Protein AF-A0A350MP25-F1 (afdb_monomer_lite)

Sequence (168 aa):
MSKTGEVLDLLRKLGIPKQQQNERSALTLLAIAQIREDSNWTEAVQQPIIIHDIMNFIRENYNRDYAENSRETIRRQTIHQFEQAGLIIRNTDEPKRPTNSPKTNYVASDDLLKVLHSIRTENFEFCLNEFIQNHGKLVETYDQRRKKHELTIRVEGEVLNFSPGKHN

Secondary structure (DSSP, 8-state):
--HHHHHHHHHHHTT--GGGSSHHHHHHHHHHTT--TTS-GGG-----EEHHHHHHHHHHHH-----TTHHHHHIIIIIHHHHHTTSEEE-SS-TT--TT-TT-EEEE-HHHHHHHHHTTSTTHHHHHHHHHHHHHHHHHHHHHHHHHHHHHHHHHS-----------

pLDDT: mean 86.15, std 17.51, range [32.44, 98.69]

Structure (mmCIF, N/CA/C/O backbone):
data_AF-A0A350MP25-F1
#
_entry.id   AF-A0A350MP25-F1
#
loop_
_atom_site.group_PDB
_atom_site.id
_atom_site.type_symbol
_atom_site.label_atom_id
_atom_site.label_alt_id
_atom_site.label_comp_id
_atom_site.label_asym_id
_atom_site.label_entity_id
_atom_site.label_seq_id
_atom_site.pdbx_PDB_ins_code
_atom_site.Cartn_x
_atom_site.Cartn_y
_atom_site.Cartn_z
_atom_site.occupancy
_atom_site.B_iso_or_equiv
_atom_site.auth_seq_id
_atom_site.auth_comp_id
_atom_site.auth_asym_id
_atom_site.auth_atom_id
_atom_site.pdbx_PDB_model_num
ATOM 1 N N . MET A 1 1 ? 6.550 14.442 12.129 1.00 75.06 1 MET A N 1
ATOM 2 C CA . MET A 1 1 ? 6.959 13.069 11.760 1.00 75.06 1 MET A CA 1
ATOM 3 C C . MET A 1 1 ? 6.869 12.980 10.242 1.00 75.06 1 MET A C 1
ATOM 5 O O . MET A 1 1 ? 5.955 13.598 9.707 1.00 75.06 1 MET A O 1
ATOM 9 N N . SER A 1 2 ? 7.816 12.336 9.554 1.00 94.56 2 SER A N 1
ATOM 10 C CA . SER A 1 2 ? 7.748 12.210 8.086 1.00 94.56 2 SER A CA 1
ATOM 11 C C . SER A 1 2 ? 6.645 11.240 7.661 1.00 94.56 2 SER A C 1
ATOM 13 O O . SER A 1 2 ? 6.291 10.357 8.452 1.00 94.56 2 SER A O 1
ATOM 15 N N . LYS A 1 3 ? 6.139 11.336 6.423 1.00 97.00 3 LYS A N 1
ATOM 16 C CA . LYS A 1 3 ? 5.132 10.382 5.908 1.00 97.00 3 LYS A CA 1
ATOM 17 C C . LYS A 1 3 ? 5.637 8.951 5.983 1.00 97.00 3 LYS A C 1
ATOM 19 O O . LYS A 1 3 ? 4.928 8.065 6.449 1.00 97.00 3 LYS A O 1
ATOM 24 N N . THR A 1 4 ? 6.895 8.733 5.613 1.00 97.56 4 THR A N 1
ATOM 25 C CA . THR A 1 4 ? 7.549 7.424 5.716 1.00 97.56 4 THR A CA 1
ATOM 26 C C . THR A 1 4 ? 7.557 6.897 7.152 1.00 97.56 4 THR A C 1
ATOM 28 O O . THR A 1 4 ? 7.306 5.714 7.373 1.00 97.56 4 THR A O 1
ATOM 31 N N . GLY A 1 5 ? 7.808 7.763 8.141 1.00 97.50 5 GLY A N 1
ATOM 32 C CA . GLY A 1 5 ? 7.771 7.394 9.557 1.00 97.50 5 GLY A CA 1
ATOM 33 C C . GLY A 1 5 ? 6.368 7.014 10.036 1.00 97.50 5 GLY A C 1
ATOM 34 O O . GLY A 1 5 ? 6.214 6.016 10.736 1.00 97.50 5 GLY A O 1
ATOM 35 N N . GLU A 1 6 ? 5.350 7.762 9.613 1.00 97.62 6 GLU A N 1
ATOM 36 C CA . GLU A 1 6 ? 3.947 7.471 9.937 1.00 97.62 6 GLU A CA 1
ATOM 37 C C . GLU A 1 6 ? 3.473 6.161 9.306 1.00 97.62 6 GLU A C 1
ATOM 39 O O . GLU A 1 6 ? 2.837 5.351 9.977 1.00 97.62 6 GLU A O 1
ATOM 44 N N . VAL A 1 7 ? 3.847 5.889 8.051 1.00 98.00 7 VAL A N 1
ATOM 45 C CA . VAL A 1 7 ? 3.537 4.601 7.419 1.00 98.00 7 VAL A CA 1
ATOM 46 C C . VAL A 1 7 ? 4.274 3.451 8.100 1.00 98.00 7 VAL A C 1
ATOM 48 O O . VAL A 1 7 ? 3.699 2.383 8.275 1.00 98.00 7 VAL A O 1
ATOM 51 N N . LEU A 1 8 ? 5.525 3.636 8.529 1.00 97.56 8 LEU A N 1
ATOM 52 C CA . LEU A 1 8 ? 6.237 2.606 9.290 1.00 97.56 8 LEU A CA 1
ATOM 53 C C . LEU A 1 8 ? 5.530 2.260 10.605 1.00 97.56 8 LEU A C 1
ATOM 55 O O . LEU A 1 8 ? 5.467 1.085 10.968 1.00 97.56 8 LEU A O 1
ATOM 59 N N . ASP A 1 9 ? 5.006 3.260 11.311 1.00 97.00 9 ASP A N 1
ATOM 60 C CA . ASP A 1 9 ? 4.194 3.042 12.509 1.00 97.00 9 ASP A CA 1
ATOM 61 C C . ASP A 1 9 ? 2.882 2.320 12.175 1.00 97.00 9 ASP A C 1
ATOM 63 O O . ASP A 1 9 ? 2.538 1.326 12.816 1.00 97.00 9 ASP A O 1
ATOM 67 N N . LEU A 1 10 ? 2.207 2.740 11.103 1.00 96.94 10 LEU A N 1
ATOM 68 C CA . LEU A 1 10 ? 0.996 2.090 10.612 1.00 96.94 10 LEU A CA 1
ATOM 69 C C . LEU A 1 10 ? 1.230 0.609 10.278 1.00 96.94 10 LEU A C 1
ATOM 71 O O . LEU A 1 10 ? 0.461 -0.242 10.714 1.00 96.94 10 LEU A O 1
ATOM 75 N N . LEU A 1 11 ? 2.308 0.269 9.564 1.00 96.25 11 LEU A N 1
ATOM 76 C CA . LEU A 1 11 ? 2.639 -1.121 9.226 1.00 96.25 11 LEU A CA 1
ATOM 77 C C . LEU A 1 11 ? 2.852 -1.978 10.485 1.00 96.25 11 LEU A C 1
ATOM 79 O O . LEU A 1 11 ? 2.456 -3.143 10.509 1.00 96.25 11 LEU A O 1
ATOM 83 N N . ARG A 1 12 ? 3.435 -1.412 11.551 1.00 95.31 12 ARG A N 1
ATOM 84 C CA . ARG A 1 12 ? 3.568 -2.101 12.847 1.00 95.31 12 ARG A CA 1
ATOM 85 C C . ARG A 1 12 ? 2.212 -2.323 13.504 1.00 95.31 12 ARG A C 1
ATOM 87 O O . ARG A 1 12 ? 1.942 -3.433 13.953 1.00 95.31 12 ARG A O 1
ATOM 94 N N . LYS A 1 13 ? 1.370 -1.288 13.536 1.00 94.12 13 LYS A N 1
ATOM 95 C CA . LYS A 1 13 ? 0.025 -1.322 14.127 1.00 94.12 13 LYS A CA 1
ATOM 96 C C . LYS A 1 13 ? -0.910 -2.301 13.420 1.00 94.12 13 LYS A C 1
ATOM 98 O O . LYS A 1 13 ? -1.648 -3.020 14.079 1.00 94.12 13 LYS A O 1
ATOM 103 N N . LEU A 1 14 ? -0.809 -2.390 12.097 1.00 91.56 14 LEU A N 1
ATOM 104 C CA . LEU A 1 14 ? -1.528 -3.364 11.273 1.00 91.56 14 LEU A CA 1
ATOM 105 C C . LEU A 1 14 ? -1.022 -4.806 11.452 1.00 91.56 14 LEU A C 1
ATOM 107 O O . LEU A 1 14 ? -1.587 -5.726 10.868 1.00 91.56 14 LEU A O 1
ATOM 111 N N . GLY A 1 15 ? 0.052 -5.025 12.220 1.00 89.06 15 GLY A N 1
ATOM 112 C CA . GLY A 1 15 ? 0.609 -6.358 12.447 1.00 89.06 15 GLY A CA 1
ATOM 113 C C . GLY A 1 15 ? 1.338 -6.940 11.234 1.00 89.06 15 GLY A C 1
ATOM 114 O O . GLY A 1 15 ? 1.532 -8.153 11.160 1.00 89.06 15 GLY A O 1
ATOM 115 N N . ILE A 1 16 ? 1.769 -6.100 10.287 1.00 92.44 16 ILE A N 1
ATOM 116 C CA . ILE A 1 16 ? 2.512 -6.546 9.105 1.00 92.44 16 ILE A CA 1
ATOM 117 C C . ILE A 1 16 ? 3.833 -7.197 9.546 1.00 92.44 16 ILE A C 1
ATOM 119 O O . ILE A 1 16 ? 4.472 -6.690 10.477 1.00 92.44 16 ILE A O 1
ATOM 123 N N . PRO A 1 17 ? 4.293 -8.298 8.915 1.00 91.62 17 PRO A N 1
ATOM 124 C CA . PRO A 1 17 ? 5.481 -9.006 9.379 1.00 91.62 17 PRO A CA 1
ATOM 125 C C . PRO A 1 17 ? 6.722 -8.106 9.448 1.00 91.62 17 PRO A C 1
ATOM 127 O O . PRO A 1 17 ? 6.915 -7.214 8.621 1.00 91.62 17 PRO A O 1
ATOM 130 N N . LYS A 1 18 ? 7.616 -8.372 10.414 1.00 91.69 18 LYS A N 1
ATOM 131 C CA . LYS A 1 18 ? 8.809 -7.537 10.681 1.00 91.69 18 LYS A CA 1
ATOM 132 C C . LYS A 1 18 ? 9.670 -7.267 9.442 1.00 91.69 18 LYS A C 1
ATOM 134 O O . LYS A 1 18 ? 10.254 -6.196 9.330 1.00 91.69 18 LYS A O 1
ATOM 139 N N . GLN A 1 19 ? 9.728 -8.207 8.497 1.00 94.38 19 GLN A N 1
ATOM 140 C CA . GLN A 1 19 ? 10.499 -8.061 7.258 1.00 94.38 19 GLN A CA 1
ATOM 141 C C . GLN A 1 19 ? 9.969 -6.959 6.328 1.00 94.38 19 GLN A C 1
ATOM 143 O O . GLN A 1 19 ? 10.717 -6.486 5.479 1.00 94.38 19 GLN A O 1
ATOM 148 N N . GLN A 1 20 ? 8.713 -6.538 6.486 1.00 97.31 20 GLN A N 1
ATOM 149 C CA . GLN A 1 20 ? 8.077 -5.460 5.726 1.00 97.31 20 GLN A CA 1
ATOM 150 C C . GLN A 1 20 ? 7.942 -4.171 6.549 1.00 97.31 20 GLN A C 1
ATOM 152 O O . GLN A 1 20 ? 7.457 -3.167 6.044 1.00 97.31 20 GLN A O 1
ATOM 157 N N . GLN A 1 21 ? 8.418 -4.137 7.794 1.00 96.94 21 GLN A N 1
ATOM 158 C CA . GLN A 1 21 ? 8.455 -2.921 8.615 1.00 96.94 21 GLN A CA 1
ATOM 159 C C . GLN A 1 21 ? 9.731 -2.112 8.326 1.00 96.94 21 GLN A C 1
ATOM 161 O O . GLN A 1 21 ? 10.523 -1.815 9.221 1.00 96.94 21 GLN A O 1
ATOM 166 N N . ASN A 1 22 ? 9.964 -1.805 7.049 1.00 97.19 22 ASN A N 1
ATOM 167 C CA . ASN A 1 22 ? 11.154 -1.113 6.556 1.00 97.19 22 ASN A CA 1
ATOM 168 C C . ASN A 1 22 ? 10.802 0.009 5.573 1.00 97.19 22 ASN A C 1
ATOM 170 O O . ASN A 1 22 ? 9.683 0.089 5.066 1.00 97.19 22 ASN A O 1
ATOM 174 N N . GLU A 1 23 ? 11.779 0.879 5.315 1.00 97.38 23 GLU A N 1
ATOM 175 C CA . GLU A 1 23 ? 11.605 2.079 4.490 1.00 97.38 23 GLU A CA 1
ATOM 176 C C . GLU A 1 23 ? 11.053 1.749 3.094 1.00 97.38 23 GLU A C 1
ATOM 178 O O . GLU A 1 23 ? 10.085 2.365 2.661 1.00 97.38 23 GLU A O 1
ATOM 183 N N . ARG A 1 24 ? 11.582 0.711 2.428 1.00 97.88 24 ARG A N 1
ATOM 184 C CA . ARG A 1 24 ? 11.108 0.260 1.107 1.00 97.88 24 ARG A CA 1
ATOM 185 C C . ARG A 1 24 ? 9.612 -0.026 1.095 1.00 97.88 24 ARG A C 1
ATOM 187 O O . ARG A 1 24 ? 8.913 0.363 0.163 1.00 97.88 24 ARG A O 1
ATOM 194 N N . SER A 1 25 ? 9.125 -0.727 2.111 1.00 98.31 25 SER A N 1
ATOM 195 C CA . SER A 1 25 ? 7.720 -1.116 2.182 1.00 98.31 25 SER A CA 1
ATOM 196 C C . SER A 1 25 ? 6.824 0.083 2.475 1.00 98.31 25 SER A C 1
ATOM 198 O O . SER A 1 25 ? 5.775 0.217 1.850 1.00 98.31 25 SER A O 1
ATOM 200 N N . ALA A 1 26 ? 7.272 0.999 3.337 1.00 98.44 26 ALA A N 1
ATOM 201 C CA . ALA A 1 26 ? 6.567 2.251 3.586 1.00 98.44 26 ALA A CA 1
ATOM 202 C C . ALA A 1 26 ? 6.464 3.117 2.319 1.00 98.44 26 ALA A C 1
ATOM 204 O O . ALA A 1 26 ? 5.373 3.547 1.955 1.00 98.44 26 ALA A O 1
ATOM 205 N N . LEU A 1 27 ? 7.573 3.292 1.599 1.00 98.62 27 LEU A N 1
ATOM 206 C CA . LEU A 1 27 ? 7.617 4.028 0.333 1.00 98.62 27 LEU A CA 1
ATOM 207 C C . LEU A 1 27 ? 6.763 3.368 -0.757 1.00 98.62 27 LEU A C 1
ATOM 209 O O . LEU A 1 27 ? 6.090 4.057 -1.517 1.00 98.62 27 LEU A O 1
ATOM 213 N N . THR A 1 28 ? 6.733 2.034 -0.801 1.00 98.62 28 THR A N 1
ATOM 214 C CA . THR A 1 28 ? 5.860 1.289 -1.721 1.00 98.62 28 THR A CA 1
ATOM 215 C C . THR A 1 28 ? 4.384 1.558 -1.428 1.00 98.62 28 THR A C 1
ATOM 217 O O . THR A 1 28 ? 3.615 1.776 -2.359 1.00 98.62 28 THR A O 1
ATOM 220 N N . LEU A 1 29 ? 3.977 1.572 -0.152 1.00 98.62 29 LEU A N 1
ATOM 221 C CA . LEU A 1 29 ? 2.593 1.872 0.224 1.00 98.62 29 LEU A CA 1
ATOM 222 C C . LEU A 1 29 ? 2.214 3.318 -0.133 1.00 98.62 29 LEU A C 1
ATOM 224 O O . LEU A 1 29 ? 1.143 3.544 -0.688 1.00 98.62 29 LEU A O 1
ATOM 228 N N . LEU A 1 30 ? 3.112 4.274 0.133 1.00 98.69 30 LEU A N 1
ATOM 229 C CA . LEU A 1 30 ? 2.937 5.687 -0.227 1.00 98.69 30 LEU A CA 1
ATOM 230 C C . LEU A 1 30 ? 2.756 5.866 -1.736 1.00 98.69 30 LEU A C 1
ATOM 232 O O . LEU A 1 30 ? 1.837 6.562 -2.154 1.00 98.69 30 LEU A O 1
ATOM 236 N N . ALA A 1 31 ? 3.565 5.178 -2.545 1.00 98.62 31 ALA A N 1
ATOM 237 C CA . ALA A 1 31 ? 3.449 5.207 -4.000 1.00 98.62 31 ALA A CA 1
ATOM 238 C C . ALA A 1 31 ? 2.124 4.623 -4.506 1.00 98.62 31 ALA A C 1
ATOM 240 O O . ALA A 1 31 ? 1.486 5.215 -5.370 1.00 98.62 31 ALA A O 1
ATOM 241 N N . ILE A 1 32 ? 1.678 3.492 -3.948 1.00 98.56 32 ILE A N 1
ATOM 242 C CA . ILE A 1 32 ? 0.391 2.880 -4.320 1.00 98.56 32 ILE A CA 1
ATOM 243 C C . ILE A 1 32 ? -0.790 3.786 -3.949 1.00 98.56 32 ILE A C 1
ATOM 245 O O . ILE A 1 32 ? -1.759 3.856 -4.700 1.00 98.56 32 ILE A O 1
ATOM 249 N N . ALA A 1 33 ? -0.697 4.500 -2.828 1.00 98.38 33 ALA A N 1
ATOM 250 C CA . ALA A 1 33 ? -1.700 5.472 -2.397 1.00 98.38 33 ALA A CA 1
ATOM 251 C C . ALA A 1 33 ? -1.538 6.866 -3.041 1.00 98.38 33 ALA A C 1
ATOM 253 O O . ALA A 1 33 ? -2.366 7.738 -2.789 1.00 98.38 33 ALA A O 1
ATOM 254 N N . GLN A 1 34 ? -0.482 7.083 -3.837 1.00 98.25 34 GLN A N 1
ATOM 255 C CA . GLN A 1 34 ? -0.066 8.370 -4.414 1.00 98.25 34 GLN A CA 1
ATOM 256 C C . GLN A 1 34 ? 0.092 9.516 -3.399 1.00 98.25 34 GLN A C 1
ATOM 258 O O . GLN A 1 34 ? -0.163 10.680 -3.700 1.00 98.25 34 GLN A O 1
ATOM 263 N N . ILE A 1 35 ? 0.555 9.199 -2.191 1.00 98.56 35 ILE A N 1
ATOM 264 C CA . ILE A 1 35 ? 0.834 10.193 -1.151 1.00 98.56 35 ILE A CA 1
ATOM 265 C C . ILE A 1 35 ? 2.285 10.651 -1.262 1.00 98.56 35 ILE A C 1
ATOM 267 O O . ILE A 1 35 ? 3.200 9.828 -1.234 1.00 98.56 35 ILE A O 1
ATOM 271 N N . ARG A 1 36 ? 2.485 11.969 -1.355 1.00 97.94 36 ARG A N 1
ATOM 272 C CA . ARG A 1 36 ? 3.789 12.636 -1.248 1.00 97.94 36 ARG A CA 1
ATOM 273 C C . ARG A 1 36 ? 4.014 13.160 0.168 1.00 97.94 36 ARG A C 1
ATOM 275 O O . ARG A 1 36 ? 3.113 13.136 1.008 1.00 97.94 36 ARG A O 1
ATOM 282 N N . GLU A 1 37 ? 5.217 13.664 0.440 1.00 96.56 37 GLU A N 1
ATOM 283 C CA . GLU A 1 37 ? 5.560 14.220 1.757 1.00 96.56 37 GLU A CA 1
ATOM 284 C C . GLU A 1 37 ? 4.673 15.420 2.140 1.00 96.56 37 GLU A C 1
ATOM 286 O O . GLU A 1 37 ? 4.299 15.564 3.303 1.00 96.56 37 GLU A O 1
ATOM 291 N N . ASP A 1 38 ? 4.291 16.233 1.153 1.00 95.81 38 ASP A N 1
ATOM 292 C CA . ASP A 1 38 ? 3.437 17.416 1.291 1.00 95.81 38 ASP A CA 1
ATOM 293 C C . ASP A 1 38 ? 1.929 17.121 1.185 1.00 95.81 38 ASP A C 1
ATOM 295 O O . ASP A 1 38 ? 1.117 17.989 1.499 1.00 95.81 38 ASP A O 1
ATOM 299 N N . SER A 1 39 ? 1.543 15.905 0.784 1.00 97.12 39 SER A N 1
ATOM 300 C CA . SER A 1 39 ? 0.141 15.522 0.600 1.00 97.12 39 SER A CA 1
ATOM 301 C C . SER A 1 39 ? -0.635 15.440 1.914 1.00 97.12 39 SER A C 1
ATOM 303 O O . SER A 1 39 ? -0.132 14.994 2.955 1.00 97.12 39 SER A O 1
ATOM 305 N N . ASN A 1 40 ? -1.925 15.747 1.851 1.00 97.38 40 ASN A N 1
ATOM 306 C CA . ASN A 1 40 ? -2.859 15.405 2.916 1.00 97.38 40 ASN A CA 1
ATOM 307 C C . ASN A 1 40 ? -3.186 13.913 2.867 1.00 97.38 40 ASN A C 1
ATOM 309 O O . ASN A 1 40 ? -3.238 13.296 1.810 1.00 97.38 40 ASN A O 1
ATOM 313 N N . TRP A 1 41 ? -3.429 13.306 4.027 1.00 97.94 41 TRP A N 1
ATOM 314 C CA . TRP A 1 41 ? -3.764 11.882 4.077 1.00 97.94 41 TRP A CA 1
ATOM 315 C C . TRP A 1 41 ? -5.073 11.548 3.355 1.00 97.94 41 TRP A C 1
ATOM 317 O O . TRP A 1 41 ? -5.185 10.478 2.768 1.00 97.94 41 TRP A O 1
ATOM 327 N N . THR A 1 42 ? -6.018 12.488 3.330 1.00 97.44 42 THR A N 1
ATOM 328 C CA . THR A 1 42 ? -7.294 12.403 2.606 1.00 97.44 42 THR A CA 1
ATOM 329 C C . THR A 1 42 ? -7.150 12.406 1.083 1.00 97.44 42 THR A C 1
ATOM 331 O O . THR A 1 42 ? -8.110 12.094 0.388 1.00 97.44 42 THR A O 1
ATOM 334 N N . GLU A 1 43 ? -5.971 12.736 0.548 1.00 97.88 43 GLU A N 1
ATOM 335 C CA . GLU A 1 43 ? -5.685 12.693 -0.892 1.00 97.88 43 GLU A CA 1
ATOM 336 C C . GLU A 1 43 ? -5.302 11.289 -1.373 1.00 97.88 43 GLU A C 1
ATOM 338 O O . GLU A 1 43 ? -5.069 11.103 -2.562 1.00 97.88 43 GLU A O 1
ATOM 343 N N . ALA A 1 44 ? -5.227 10.293 -0.482 1.00 98.12 44 ALA A N 1
ATOM 344 C CA . ALA A 1 44 ? -4.907 8.928 -0.881 1.00 98.12 44 ALA A CA 1
ATOM 345 C C . ALA A 1 44 ? -5.981 8.392 -1.838 1.00 98.12 44 ALA A C 1
ATOM 347 O O . ALA A 1 44 ? -7.175 8.449 -1.525 1.00 98.12 44 ALA A O 1
ATOM 348 N N . VAL A 1 45 ? -5.561 7.843 -2.979 1.00 97.38 45 VAL A N 1
ATOM 349 C CA . VAL A 1 45 ? -6.468 7.390 -4.047 1.00 97.38 45 VAL A CA 1
ATOM 350 C C . VAL A 1 45 ? -6.341 5.900 -4.344 1.00 97.38 45 VAL A C 1
ATOM 352 O O . VAL A 1 45 ? -5.294 5.280 -4.166 1.00 97.38 45 VAL A O 1
ATOM 355 N N . GLN A 1 46 ? -7.425 5.328 -4.866 1.00 96.50 46 GLN A N 1
ATOM 356 C CA . GLN A 1 46 ? -7.454 3.977 -5.419 1.00 96.50 46 GLN A CA 1
ATOM 357 C C . GLN A 1 46 ? -7.256 4.054 -6.935 1.00 96.50 46 GLN A C 1
ATOM 359 O O . GLN A 1 46 ? -8.215 4.017 -7.702 1.00 96.50 46 GLN A O 1
ATOM 364 N N . GLN A 1 47 ? -6.008 4.173 -7.381 1.00 96.25 47 GLN A N 1
ATOM 365 C CA . GLN A 1 47 ? -5.683 4.227 -8.808 1.00 96.25 47 GLN A CA 1
ATOM 366 C C . GLN A 1 47 ? -4.637 3.163 -9.171 1.00 96.25 47 GLN A C 1
ATOM 368 O O . GLN A 1 47 ? -3.675 2.991 -8.421 1.00 96.25 47 GLN A O 1
ATOM 373 N N . PRO A 1 48 ? -4.800 2.437 -10.298 1.00 96.31 48 PRO A N 1
ATOM 374 C CA . PRO A 1 48 ? -3.848 1.408 -10.708 1.00 96.31 48 PRO A CA 1
ATOM 375 C C . PRO A 1 48 ? -2.446 1.965 -10.943 1.00 96.31 48 PRO A C 1
ATOM 377 O O . PRO A 1 48 ? -2.274 2.918 -11.699 1.00 96.31 48 PRO A O 1
ATOM 380 N N . ILE A 1 49 ? -1.443 1.317 -10.350 1.00 97.31 49 ILE A N 1
ATOM 381 C CA . ILE A 1 49 ? -0.025 1.623 -10.560 1.00 97.31 49 ILE A CA 1
ATOM 382 C C . ILE A 1 49 ? 0.774 0.341 -10.820 1.00 97.31 49 ILE A C 1
ATOM 384 O O . ILE A 1 49 ? 0.552 -0.691 -10.179 1.00 97.31 49 ILE A O 1
ATOM 388 N N . ILE A 1 50 ? 1.707 0.375 -11.775 1.00 96.00 50 ILE A N 1
ATOM 389 C CA . ILE A 1 50 ? 2.625 -0.742 -12.044 1.00 96.00 50 ILE A CA 1
ATOM 390 C C . ILE A 1 50 ? 3.922 -0.586 -11.248 1.00 96.00 50 ILE A C 1
ATOM 392 O O . ILE A 1 50 ? 4.281 0.499 -10.804 1.00 96.00 50 ILE A O 1
ATOM 396 N N . ILE A 1 51 ? 4.685 -1.671 -11.103 1.00 95.31 51 ILE A N 1
ATOM 397 C CA . ILE A 1 51 ? 5.910 -1.653 -10.286 1.00 95.31 51 ILE A CA 1
ATOM 398 C C . ILE A 1 51 ? 6.976 -0.666 -10.783 1.00 95.31 51 ILE A C 1
ATOM 400 O O . ILE A 1 51 ? 7.737 -0.139 -9.980 1.00 95.31 51 ILE A O 1
ATOM 404 N N . HIS A 1 52 ? 7.033 -0.426 -12.096 1.00 95.06 52 HIS A N 1
ATOM 405 C CA . HIS A 1 52 ? 7.946 0.556 -12.676 1.00 95.06 52 HIS A CA 1
ATOM 406 C C . HIS A 1 52 ? 7.600 1.969 -12.188 1.00 95.06 52 HIS A C 1
ATOM 408 O O . HIS A 1 52 ? 8.464 2.679 -11.682 1.00 95.06 52 HIS A O 1
ATOM 414 N N . ASP A 1 53 ? 6.315 2.316 -12.225 1.00 97.25 53 ASP A N 1
ATOM 415 C CA . ASP A 1 53 ? 5.819 3.620 -11.792 1.00 97.25 53 ASP A CA 1
ATOM 416 C C . ASP A 1 53 ? 5.902 3.789 -10.273 1.00 97.25 53 ASP A C 1
ATOM 418 O O . ASP A 1 53 ? 6.194 4.883 -9.807 1.00 97.25 53 ASP A O 1
ATOM 422 N N . ILE A 1 54 ? 5.761 2.708 -9.494 1.00 98.00 54 ILE A N 1
ATOM 423 C CA . ILE A 1 54 ? 6.056 2.723 -8.051 1.00 98.00 54 ILE A CA 1
ATOM 424 C C . ILE A 1 54 ? 7.501 3.179 -7.809 1.00 98.00 54 ILE A C 1
ATOM 426 O O . ILE A 1 54 ? 7.737 4.066 -6.993 1.00 98.00 54 ILE A O 1
ATOM 430 N N . MET A 1 55 ? 8.481 2.599 -8.510 1.00 97.62 55 MET A N 1
ATOM 431 C CA . MET A 1 55 ? 9.887 2.986 -8.336 1.00 97.62 55 MET A CA 1
ATOM 432 C C . MET A 1 55 ? 10.142 4.429 -8.785 1.00 97.62 55 MET A C 1
ATOM 434 O O . MET A 1 55 ? 10.834 5.161 -8.080 1.00 97.62 55 MET A O 1
ATOM 438 N N . ASN A 1 56 ? 9.553 4.857 -9.908 1.00 98.06 56 ASN A N 1
ATOM 439 C CA . ASN A 1 56 ? 9.665 6.240 -10.381 1.00 98.06 56 ASN A CA 1
ATOM 440 C C . ASN A 1 56 ? 9.066 7.234 -9.386 1.00 98.06 56 ASN A C 1
ATOM 442 O O . ASN A 1 56 ? 9.719 8.216 -9.044 1.00 98.06 56 ASN A O 1
ATOM 446 N N . PHE A 1 57 ? 7.878 6.942 -8.853 1.00 98.50 57 PHE A N 1
ATOM 447 C CA . PHE A 1 57 ? 7.234 7.773 -7.844 1.00 98.50 57 PHE A CA 1
ATOM 448 C C . PHE A 1 57 ? 8.120 7.933 -6.605 1.00 98.50 57 PHE A C 1
ATOM 450 O O . PHE A 1 57 ? 8.288 9.042 -6.099 1.00 98.50 57 PHE A O 1
ATOM 457 N N . ILE A 1 58 ? 8.715 6.838 -6.126 1.00 98.38 58 ILE A N 1
ATOM 458 C CA . ILE A 1 58 ? 9.605 6.859 -4.960 1.00 98.38 58 ILE A CA 1
ATOM 459 C C . ILE A 1 58 ? 10.878 7.668 -5.252 1.00 98.38 58 ILE A C 1
ATOM 461 O O . ILE A 1 58 ? 11.300 8.478 -4.421 1.00 98.38 58 ILE A O 1
ATOM 465 N N . ARG A 1 59 ? 11.468 7.503 -6.439 1.00 98.00 59 ARG A N 1
ATOM 466 C CA . ARG A 1 59 ? 12.636 8.276 -6.876 1.00 98.00 59 ARG A CA 1
ATOM 467 C C . ARG A 1 59 ? 12.334 9.773 -6.896 1.00 98.00 59 ARG A C 1
ATOM 469 O O . ARG A 1 59 ? 13.100 10.546 -6.331 1.00 98.00 59 ARG A O 1
ATOM 476 N N . GLU A 1 60 ? 11.219 10.165 -7.503 1.00 98.19 60 GLU A N 1
ATOM 477 C CA . GLU A 1 60 ? 10.862 11.567 -7.752 1.00 98.19 60 GLU A CA 1
ATOM 478 C C . GLU A 1 60 ? 10.365 12.302 -6.505 1.00 98.19 60 GLU A C 1
ATOM 480 O O . GLU A 1 60 ? 10.711 13.462 -6.305 1.00 98.19 60 GLU A O 1
ATOM 485 N N . ASN A 1 61 ? 9.589 11.636 -5.645 1.00 98.19 61 ASN A N 1
ATOM 486 C CA . ASN A 1 61 ? 8.928 12.294 -4.512 1.00 98.19 61 ASN A CA 1
ATOM 487 C C . ASN A 1 61 ? 9.652 12.082 -3.177 1.00 98.19 61 ASN A C 1
ATOM 489 O O . ASN A 1 61 ? 9.461 12.858 -2.244 1.00 98.19 61 ASN A O 1
ATOM 493 N N . TYR A 1 62 ? 10.489 11.045 -3.077 1.00 97.50 62 TYR A N 1
ATOM 494 C CA . TYR A 1 62 ? 11.174 10.673 -1.837 1.00 97.50 62 TYR A CA 1
ATOM 495 C C . TYR A 1 62 ? 12.699 10.601 -1.973 1.00 97.50 62 TYR A C 1
ATOM 497 O O . TYR A 1 62 ? 13.378 10.286 -0.994 1.00 97.50 62 TYR A O 1
ATOM 505 N N . ASN A 1 63 ? 13.257 10.920 -3.149 1.00 96.75 63 ASN A N 1
ATOM 506 C CA . ASN A 1 63 ? 14.700 10.902 -3.416 1.00 96.75 63 ASN A CA 1
ATOM 507 C C . ASN A 1 63 ? 15.349 9.561 -3.029 1.00 96.75 63 ASN A C 1
ATOM 509 O O . ASN A 1 63 ? 16.416 9.502 -2.406 1.00 96.75 63 ASN A O 1
ATOM 513 N N . ARG A 1 64 ? 14.657 8.463 -3.346 1.00 97.06 64 ARG A N 1
ATOM 514 C CA . ARG A 1 64 ? 15.127 7.093 -3.128 1.00 97.06 64 ARG A CA 1
ATOM 515 C C . ARG A 1 64 ? 15.153 6.368 -4.458 1.00 97.06 64 ARG A C 1
ATOM 517 O O . ARG A 1 64 ? 14.114 6.009 -4.998 1.00 97.06 64 ARG A O 1
ATOM 524 N N . ASP A 1 65 ? 16.356 6.181 -4.979 1.00 95.44 65 ASP A N 1
ATOM 525 C CA . ASP A 1 65 ? 16.561 5.535 -6.266 1.00 95.44 65 ASP A CA 1
ATOM 526 C C . ASP A 1 65 ? 16.792 4.032 -6.076 1.00 95.44 65 ASP A C 1
ATOM 528 O O . ASP A 1 65 ? 17.771 3.606 -5.457 1.00 95.44 65 ASP A O 1
ATOM 532 N N . TYR A 1 66 ? 15.855 3.223 -6.568 1.00 94.25 66 TYR A N 1
ATOM 533 C CA . TYR A 1 66 ? 15.965 1.770 -6.555 1.00 94.25 66 TYR A CA 1
ATOM 534 C C . TYR A 1 66 ? 16.428 1.285 -7.924 1.00 94.25 66 TYR A C 1
ATOM 536 O O . TYR A 1 66 ? 15.745 1.481 -8.925 1.00 94.25 66 TYR A O 1
ATOM 544 N N . ALA A 1 67 ? 17.560 0.579 -7.954 1.00 91.69 67 ALA A N 1
ATOM 545 C CA . ALA A 1 67 ? 18.049 -0.058 -9.171 1.00 91.69 67 ALA A CA 1
ATOM 546 C C . ALA A 1 67 ? 17.027 -1.068 -9.729 1.00 91.69 67 ALA A C 1
ATOM 548 O O . ALA A 1 67 ? 16.296 -1.703 -8.968 1.00 91.69 67 ALA A O 1
ATOM 549 N N . GLU A 1 68 ? 17.022 -1.271 -11.049 1.00 87.38 68 GLU A N 1
ATOM 550 C CA . GLU A 1 68 ? 16.042 -2.102 -11.776 1.00 87.38 68 GLU A CA 1
ATOM 551 C C . GLU A 1 68 ? 15.905 -3.534 -11.215 1.00 87.38 68 GLU A C 1
ATOM 553 O O . GLU A 1 68 ? 14.812 -4.101 -11.159 1.00 87.38 68 GLU A O 1
ATOM 558 N N . ASN A 1 69 ? 16.997 -4.117 -10.712 1.00 89.12 69 ASN A N 1
ATOM 559 C CA . ASN A 1 69 ? 16.993 -5.436 -10.068 1.00 89.12 69 ASN A CA 1
ATOM 560 C C . ASN A 1 69 ? 16.167 -5.485 -8.762 1.00 89.12 69 ASN A C 1
ATOM 562 O O . ASN A 1 69 ? 15.779 -6.564 -8.313 1.00 89.12 69 ASN A O 1
ATOM 566 N N . SER A 1 70 ? 15.844 -4.334 -8.170 1.00 91.69 70 SER A N 1
ATOM 567 C CA . SER A 1 70 ? 15.009 -4.208 -6.971 1.00 91.69 70 SER A CA 1
ATOM 568 C C . SER A 1 70 ? 13.523 -4.422 -7.250 1.00 91.69 70 SER A C 1
ATOM 570 O O . SER A 1 70 ? 12.766 -4.642 -6.302 1.00 91.69 70 SER A O 1
ATOM 572 N N . ARG A 1 71 ? 13.092 -4.430 -8.522 1.00 92.38 71 ARG A N 1
ATOM 573 C CA . ARG A 1 71 ? 11.702 -4.742 -8.897 1.00 92.38 71 ARG A CA 1
ATOM 574 C C . ARG A 1 71 ? 11.246 -6.053 -8.287 1.00 92.38 71 ARG A C 1
ATOM 576 O O . ARG A 1 71 ? 10.187 -6.123 -7.671 1.00 92.38 71 ARG A O 1
ATOM 583 N N . GLU A 1 72 ? 12.064 -7.091 -8.407 1.00 90.69 72 GLU A N 1
ATOM 584 C CA . GLU A 1 72 ? 11.691 -8.407 -7.902 1.00 90.69 72 GLU A CA 1
ATOM 585 C C . GLU A 1 72 ? 11.641 -8.443 -6.372 1.00 90.69 72 GLU A C 1
ATOM 587 O O . GLU A 1 72 ? 10.770 -9.088 -5.783 1.00 90.69 72 GLU A O 1
ATOM 592 N N . THR A 1 73 ? 12.518 -7.677 -5.729 1.00 93.44 73 THR A N 1
ATOM 593 C CA . THR A 1 73 ? 12.523 -7.481 -4.281 1.00 93.44 73 THR A CA 1
ATOM 594 C C . THR A 1 73 ? 11.239 -6.799 -3.815 1.00 93.44 73 THR A C 1
ATOM 596 O O . THR A 1 73 ? 10.567 -7.325 -2.931 1.00 93.44 73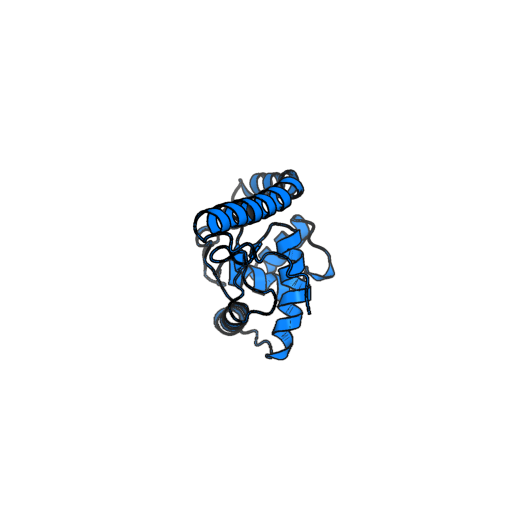 THR A O 1
ATOM 599 N N . ILE A 1 74 ? 10.842 -5.678 -4.426 1.00 95.94 74 ILE A N 1
ATOM 600 C CA . ILE A 1 74 ? 9.583 -4.984 -4.103 1.00 95.94 74 ILE A CA 1
ATOM 601 C C . ILE A 1 74 ? 8.390 -5.921 -4.339 1.00 95.94 74 ILE A C 1
ATOM 603 O O . ILE A 1 74 ? 7.498 -6.030 -3.496 1.00 95.94 74 ILE A O 1
ATOM 607 N N . ARG A 1 75 ? 8.393 -6.670 -5.445 1.00 93.50 75 ARG A N 1
ATOM 608 C CA . ARG A 1 75 ? 7.305 -7.590 -5.785 1.00 93.50 75 ARG A CA 1
ATOM 609 C C . ARG A 1 75 ? 7.155 -8.728 -4.770 1.00 93.50 75 ARG A C 1
ATOM 611 O O . ARG A 1 75 ? 6.053 -8.960 -4.277 1.00 93.50 75 ARG A O 1
ATOM 618 N N . ARG A 1 76 ? 8.236 -9.455 -4.464 1.00 91.75 76 ARG A N 1
ATOM 619 C CA . ARG A 1 76 ? 8.187 -10.665 -3.618 1.00 91.75 76 ARG A CA 1
ATOM 620 C C . ARG A 1 76 ? 8.227 -10.382 -2.122 1.00 91.75 76 ARG A C 1
ATOM 622 O O . ARG A 1 76 ? 7.664 -11.159 -1.356 1.00 91.75 76 ARG A O 1
ATOM 629 N N . GLN A 1 77 ? 8.934 -9.330 -1.719 1.00 94.56 77 GLN A N 1
ATOM 630 C CA . GLN A 1 77 ? 9.215 -9.040 -0.312 1.00 94.56 77 GLN A CA 1
ATOM 631 C C . GLN A 1 77 ? 8.428 -7.850 0.239 1.00 94.56 77 GLN A C 1
ATOM 633 O O . GLN A 1 77 ? 8.677 -7.463 1.379 1.00 94.56 77 GLN A O 1
ATOM 638 N N . THR A 1 78 ? 7.548 -7.228 -0.543 1.00 97.12 78 THR A N 1
ATOM 639 C CA . THR A 1 78 ? 6.676 -6.151 -0.056 1.00 97.12 78 THR A CA 1
ATOM 640 C C . THR A 1 78 ? 5.257 -6.341 -0.582 1.00 97.12 78 THR A C 1
ATOM 642 O O . THR A 1 78 ? 4.344 -6.613 0.193 1.00 97.12 78 THR A O 1
ATOM 645 N N . ILE A 1 79 ? 5.069 -6.263 -1.901 1.00 95.94 79 ILE A N 1
ATOM 646 C CA . ILE A 1 79 ? 3.744 -6.312 -2.536 1.00 95.94 79 ILE A CA 1
ATOM 647 C C . ILE A 1 79 ? 3.017 -7.621 -2.223 1.00 95.94 79 ILE A C 1
ATOM 649 O O . ILE A 1 79 ? 1.831 -7.601 -1.916 1.00 95.94 79 ILE A O 1
ATOM 653 N N . HIS A 1 80 ? 3.712 -8.760 -2.277 1.00 92.19 80 HIS A N 1
ATOM 654 C CA . HIS A 1 80 ? 3.090 -10.051 -1.985 1.00 92.19 80 HIS A CA 1
ATOM 655 C C . HIS A 1 80 ? 2.491 -10.109 -0.572 1.00 92.19 80 HIS A C 1
ATOM 657 O O . HIS A 1 80 ? 1.371 -10.583 -0.402 1.00 92.19 80 HIS A O 1
ATOM 663 N N . GLN A 1 81 ? 3.201 -9.581 0.427 1.00 94.25 81 GLN A N 1
ATOM 664 C CA . GLN A 1 81 ? 2.715 -9.542 1.805 1.00 94.25 81 GLN A CA 1
ATOM 665 C C . GLN A 1 81 ? 1.605 -8.504 1.982 1.00 94.25 81 GLN A C 1
ATOM 667 O O . GLN A 1 81 ? 0.669 -8.752 2.730 1.00 94.25 81 GLN A O 1
ATOM 672 N N . PHE A 1 82 ? 1.656 -7.374 1.273 1.00 95.94 82 PHE A N 1
ATOM 673 C CA . PHE A 1 82 ? 0.562 -6.397 1.279 1.00 95.94 82 PHE A CA 1
ATOM 674 C C . PHE A 1 82 ? -0.726 -6.969 0.679 1.00 95.94 82 PHE A C 1
ATOM 676 O O . PHE A 1 82 ? -1.809 -6.701 1.190 1.00 95.94 82 PHE A O 1
ATOM 683 N N . GLU A 1 83 ? -0.610 -7.782 -0.371 1.00 92.44 83 GLU A N 1
ATOM 684 C CA . GLU A 1 83 ? -1.738 -8.483 -0.986 1.00 92.44 83 GLU A CA 1
ATOM 685 C C . GLU A 1 83 ? -2.332 -9.519 -0.016 1.00 92.44 83 GLU A C 1
ATOM 687 O O . GLU A 1 83 ? -3.538 -9.529 0.209 1.00 92.44 83 GLU A O 1
ATOM 692 N N . GLN A 1 84 ? -1.485 -10.326 0.638 1.00 89.19 84 GLN A N 1
ATOM 693 C CA . GLN A 1 84 ? -1.914 -11.261 1.692 1.00 89.19 84 GLN A CA 1
ATOM 694 C C . GLN A 1 84 ? -2.547 -10.556 2.894 1.00 89.19 84 GLN A C 1
ATOM 696 O O . GLN A 1 84 ? -3.400 -11.136 3.561 1.00 89.19 84 GLN A O 1
ATOM 701 N N . ALA A 1 85 ? -2.130 -9.318 3.159 1.00 90.12 85 ALA A N 1
ATOM 702 C CA . ALA A 1 85 ? -2.665 -8.505 4.237 1.00 90.12 85 ALA A CA 1
ATOM 703 C C . ALA A 1 85 ? -3.954 -7.745 3.865 1.00 90.12 85 ALA A C 1
ATOM 705 O O . ALA A 1 85 ? -4.474 -6.978 4.671 1.00 90.12 85 ALA A O 1
ATOM 706 N N . GLY A 1 86 ? -4.441 -7.881 2.625 1.00 92.00 86 GLY A N 1
ATOM 707 C CA . GLY A 1 86 ? -5.605 -7.139 2.133 1.00 92.00 86 GLY A CA 1
ATOM 708 C C . GLY A 1 86 ? -5.388 -5.625 2.010 1.00 92.00 86 GLY A C 1
ATOM 709 O O . GLY A 1 86 ? -6.355 -4.879 1.865 1.00 92.00 86 GLY A O 1
ATOM 710 N N . LEU A 1 87 ? -4.138 -5.147 2.056 1.00 95.19 87 LEU A N 1
ATOM 711 C CA . LEU A 1 87 ? -3.809 -3.723 1.910 1.00 95.19 87 LEU A CA 1
ATOM 712 C C . LEU A 1 87 ? -3.944 -3.252 0.464 1.00 95.19 87 LEU A C 1
ATOM 714 O O . LEU A 1 87 ? -4.274 -2.098 0.202 1.00 95.19 87 LEU A O 1
ATOM 718 N N . ILE A 1 88 ? -3.648 -4.140 -0.480 1.00 95.31 88 ILE A N 1
ATOM 719 C CA . ILE A 1 88 ? -3.644 -3.827 -1.905 1.00 95.31 88 ILE A CA 1
ATOM 720 C C . ILE A 1 88 ? -4.325 -4.931 -2.696 1.00 95.31 88 ILE A C 1
ATOM 722 O O . ILE A 1 88 ? -4.356 -6.091 -2.286 1.00 95.31 88 ILE A O 1
ATOM 726 N N . ILE A 1 89 ? -4.808 -4.572 -3.879 1.00 93.00 89 ILE A N 1
ATOM 727 C CA . ILE A 1 89 ? -5.470 -5.486 -4.802 1.00 93.00 89 ILE A CA 1
ATOM 728 C C . ILE A 1 89 ? -4.677 -5.477 -6.107 1.00 93.00 89 ILE A C 1
ATOM 730 O O . ILE A 1 89 ? -4.468 -4.425 -6.709 1.00 93.00 89 ILE A O 1
ATOM 734 N N . ARG A 1 90 ? -4.212 -6.650 -6.549 1.00 92.00 90 ARG A N 1
ATOM 735 C CA . ARG A 1 90 ? -3.547 -6.806 -7.853 1.00 92.00 90 ARG A CA 1
ATOM 736 C C . ARG A 1 90 ? -4.581 -6.941 -8.975 1.00 92.00 90 ARG A C 1
ATOM 738 O O . ARG A 1 90 ? -5.516 -7.731 -8.818 1.00 92.00 90 ARG A O 1
ATOM 745 N N . ASN A 1 91 ? -4.312 -6.283 -10.107 1.00 91.94 91 ASN A N 1
ATOM 746 C CA . ASN A 1 91 ? -5.001 -6.419 -11.396 1.00 91.94 91 ASN A CA 1
ATOM 747 C C . ASN A 1 91 ? -6.525 -6.259 -11.297 1.00 91.94 91 ASN A C 1
ATOM 749 O O . ASN A 1 91 ? -7.275 -7.166 -11.659 1.00 91.94 91 ASN A O 1
ATOM 753 N N . THR A 1 92 ? -6.987 -5.119 -10.781 1.00 84.19 92 THR A N 1
ATOM 754 C CA . THR A 1 92 ? -8.428 -4.822 -10.703 1.00 84.19 92 THR A CA 1
ATOM 755 C C . THR A 1 92 ? -9.082 -4.661 -12.073 1.00 84.19 92 THR A C 1
ATOM 757 O O . THR A 1 92 ? -10.273 -4.914 -12.203 1.00 84.19 92 THR A O 1
ATOM 760 N N . ASP A 1 93 ? -8.306 -4.287 -13.088 1.00 84.88 93 ASP A N 1
ATOM 761 C CA . ASP A 1 93 ? -8.733 -4.141 -14.480 1.00 84.88 93 ASP A CA 1
ATOM 762 C C . ASP A 1 93 ? -8.813 -5.480 -15.232 1.00 84.88 93 ASP A C 1
ATOM 764 O O . ASP A 1 93 ? -9.741 -5.714 -15.999 1.00 84.88 93 ASP A O 1
ATOM 768 N N . GLU A 1 94 ? -7.847 -6.375 -15.016 1.00 84.25 94 GLU A N 1
ATOM 769 C CA . GLU A 1 94 ? -7.761 -7.662 -15.711 1.00 84.25 94 GLU A CA 1
ATOM 770 C C . GLU A 1 94 ? -7.285 -8.771 -14.756 1.00 84.25 94 GLU A C 1
ATOM 772 O O . GLU A 1 94 ? -6.102 -9.132 -14.746 1.00 84.25 94 GLU A O 1
ATOM 777 N N . PRO A 1 95 ? -8.189 -9.376 -13.962 1.00 81.62 95 PRO A N 1
ATOM 778 C CA . PRO A 1 95 ? -7.811 -10.342 -12.926 1.00 81.62 95 PRO A CA 1
ATOM 779 C C . PRO A 1 95 ? -7.025 -11.563 -13.432 1.00 81.62 95 PRO A C 1
ATOM 781 O O . PRO A 1 95 ? -6.254 -12.152 -12.678 1.00 81.62 95 PRO A O 1
ATOM 784 N N . LYS A 1 96 ? -7.188 -11.931 -14.713 1.00 77.25 96 LYS A N 1
ATOM 785 C CA . LYS A 1 96 ? -6.524 -13.079 -15.361 1.00 77.25 96 LYS A CA 1
ATOM 786 C C . LYS A 1 96 ? -5.137 -12.766 -15.919 1.00 77.25 96 LYS A C 1
ATOM 788 O O . LYS A 1 96 ? -4.501 -13.652 -16.492 1.00 77.25 96 LYS A O 1
ATOM 793 N N . ARG A 1 97 ? -4.666 -11.525 -15.784 1.00 85.62 97 ARG A N 1
ATOM 794 C CA . ARG A 1 97 ? -3.357 -11.130 -16.290 1.00 85.62 97 ARG A CA 1
ATOM 795 C C . ARG A 1 97 ? -2.275 -12.069 -15.735 1.00 85.62 97 ARG A C 1
ATOM 797 O O . ARG A 1 97 ? -2.204 -12.245 -14.515 1.00 85.62 97 ARG A O 1
ATOM 804 N N . PRO A 1 98 ? -1.410 -12.642 -16.595 1.00 81.88 98 PRO A N 1
ATOM 805 C CA . PRO A 1 98 ? -0.351 -13.536 -16.149 1.00 81.88 98 PRO A CA 1
ATOM 806 C C . PRO A 1 98 ? 0.513 -12.882 -15.072 1.00 81.88 98 PRO A C 1
ATOM 808 O O . PRO A 1 98 ? 0.876 -11.714 -15.199 1.00 81.88 98 PRO A O 1
ATOM 811 N N . THR A 1 99 ? 0.912 -13.642 -14.052 1.00 73.62 99 THR A N 1
ATOM 812 C CA . THR A 1 99 ? 1.718 -13.138 -12.922 1.00 73.62 99 THR A CA 1
ATOM 813 C C . THR A 1 99 ? 3.030 -12.477 -13.362 1.00 73.62 99 THR A C 1
ATOM 815 O O . THR A 1 99 ? 3.523 -11.575 -12.690 1.00 73.62 99 THR A O 1
ATOM 818 N N . ASN A 1 100 ? 3.579 -12.904 -14.504 1.00 78.31 100 ASN A N 1
ATOM 819 C CA . ASN A 1 100 ? 4.818 -12.375 -15.084 1.00 78.31 100 ASN A CA 1
ATOM 820 C C . ASN A 1 100 ? 4.580 -11.226 -16.080 1.00 78.31 100 ASN A C 1
ATOM 822 O O . ASN A 1 100 ? 5.513 -10.788 -16.748 1.00 78.31 100 ASN A O 1
ATOM 826 N N . SER A 1 101 ? 3.341 -10.752 -16.222 1.00 86.75 101 SER A N 1
ATOM 827 C CA . SER A 1 101 ? 3.023 -9.672 -17.149 1.00 86.75 101 SER A CA 1
ATOM 828 C C . SER A 1 101 ? 3.678 -8.366 -16.695 1.00 86.75 101 SER A C 1
ATOM 830 O O . SER A 1 101 ? 3.516 -7.976 -15.530 1.00 86.75 101 SER A O 1
ATOM 832 N N . PRO A 1 102 ? 4.334 -7.623 -17.605 1.00 84.31 102 PRO A N 1
ATOM 833 C CA . PRO A 1 102 ? 4.878 -6.306 -17.289 1.00 84.31 102 PRO A CA 1
ATOM 834 C C . PRO A 1 102 ? 3.778 -5.281 -16.969 1.00 84.31 102 PRO A C 1
ATOM 836 O O . PRO A 1 102 ? 4.070 -4.256 -16.363 1.00 84.31 102 PRO A O 1
ATOM 839 N N . LYS A 1 103 ? 2.519 -5.571 -17.331 1.00 90.44 103 LYS A N 1
ATOM 840 C CA . LYS A 1 103 ? 1.342 -4.731 -17.062 1.00 90.44 103 LYS A CA 1
ATOM 841 C C . LYS A 1 103 ? 0.681 -5.021 -15.712 1.00 90.44 103 LYS A C 1
ATOM 843 O O . LYS A 1 103 ? -0.420 -4.548 -15.459 1.00 90.44 103 LYS A O 1
ATOM 848 N N . THR A 1 104 ? 1.303 -5.845 -14.866 1.00 92.88 104 THR A N 1
ATOM 849 C CA . THR A 1 104 ? 0.757 -6.144 -13.538 1.00 92.88 104 THR A CA 1
ATOM 850 C C . THR A 1 104 ? 0.669 -4.861 -12.719 1.00 92.88 104 THR A C 1
ATOM 852 O O . THR A 1 104 ? 1.698 -4.239 -12.445 1.00 92.88 104 THR A O 1
ATOM 855 N N . ASN A 1 105 ? -0.549 -4.492 -12.329 1.00 95.00 105 ASN A N 1
ATOM 856 C CA . ASN A 1 105 ? -0.835 -3.280 -11.573 1.00 95.00 105 ASN A CA 1
ATOM 857 C C . ASN A 1 105 ? -1.433 -3.602 -10.200 1.00 95.00 105 ASN A C 1
ATOM 859 O O . ASN A 1 105 ? -1.870 -4.726 -9.929 1.00 95.00 105 ASN A O 1
ATOM 863 N N . TYR A 1 106 ? -1.408 -2.597 -9.336 1.00 95.62 106 TYR A N 1
ATOM 864 C CA . TYR A 1 106 ? -1.845 -2.664 -7.952 1.00 95.62 106 TYR A CA 1
ATOM 865 C C . TYR A 1 106 ? -2.657 -1.421 -7.616 1.00 95.62 106 TYR A C 1
ATOM 867 O O . TYR A 1 106 ? -2.338 -0.335 -8.093 1.00 95.62 106 TYR A O 1
ATOM 875 N N . VAL A 1 107 ? -3.671 -1.578 -6.771 1.00 96.56 107 VAL A N 1
ATOM 876 C CA . VAL A 1 107 ? -4.416 -0.466 -6.167 1.00 96.56 107 VAL A CA 1
ATOM 877 C C . VAL A 1 107 ? -4.453 -0.623 -4.653 1.00 96.56 107 VAL A C 1
ATOM 879 O O . VAL A 1 107 ? -4.401 -1.749 -4.155 1.00 96.56 107 VAL A O 1
ATOM 882 N N . ALA A 1 108 ? -4.585 0.483 -3.921 1.00 97.19 108 ALA A N 1
ATOM 883 C CA . ALA A 1 108 ? -4.942 0.445 -2.505 1.00 97.19 108 ALA A CA 1
ATOM 884 C C . ALA A 1 108 ? -6.343 -0.168 -2.318 1.00 97.19 108 ALA A C 1
ATOM 886 O O . ALA A 1 108 ? -7.251 0.091 -3.112 1.00 97.19 108 ALA A O 1
ATOM 887 N N . SER A 1 109 ? -6.536 -0.986 -1.285 1.00 95.44 109 SER A N 1
ATOM 888 C CA . SER A 1 109 ? -7.873 -1.464 -0.924 1.00 95.44 109 SER A CA 1
ATOM 889 C C . SER A 1 109 ? -8.720 -0.341 -0.320 1.00 95.44 109 SER A C 1
ATOM 891 O O . SER A 1 109 ? -8.187 0.635 0.212 1.00 95.44 109 SER A O 1
ATOM 893 N N . ASP A 1 110 ? -10.046 -0.481 -0.384 1.00 94.25 110 ASP A N 1
ATOM 894 C CA . ASP A 1 110 ? -10.969 0.506 0.195 1.00 94.25 110 ASP A CA 1
ATOM 895 C C . ASP A 1 110 ? -10.732 0.656 1.706 1.00 94.25 110 ASP A C 1
ATOM 897 O O . ASP A 1 110 ? -10.739 1.758 2.253 1.00 94.25 110 ASP A O 1
ATOM 901 N N . ASP A 1 111 ? -10.459 -0.461 2.380 1.00 94.12 111 ASP A N 1
ATOM 902 C CA . ASP A 1 111 ? -10.195 -0.507 3.815 1.00 94.12 111 ASP A CA 1
ATOM 903 C C . ASP A 1 111 ? -8.867 0.167 4.170 1.00 94.12 111 ASP A C 1
ATOM 905 O O . ASP A 1 111 ? -8.799 0.902 5.155 1.00 94.12 111 ASP A O 1
ATOM 909 N N . LEU A 1 112 ? -7.828 -0.006 3.342 1.00 96.31 112 LEU A N 1
ATOM 910 C CA . LEU A 1 112 ? -6.587 0.748 3.502 1.00 96.31 112 LEU A CA 1
ATOM 911 C C . LEU A 1 112 ? -6.842 2.251 3.346 1.00 96.31 112 LEU A C 1
ATOM 913 O O . LEU A 1 112 ? -6.348 3.025 4.161 1.00 96.31 112 LEU A O 1
ATOM 917 N N . LEU A 1 113 ? -7.608 2.677 2.337 1.00 97.62 113 LEU A N 1
ATOM 918 C CA . LEU A 1 113 ? -7.894 4.098 2.134 1.00 97.62 113 LEU A CA 1
ATOM 919 C C . LEU A 1 113 ? -8.625 4.719 3.322 1.00 97.62 113 LEU A C 1
ATOM 921 O O . LEU A 1 113 ? -8.223 5.792 3.762 1.00 97.62 113 LEU A O 1
ATOM 925 N N . LYS A 1 114 ? -9.623 4.032 3.896 1.00 96.94 114 LYS A N 1
ATOM 926 C CA . LYS A 1 114 ? -10.293 4.489 5.127 1.00 96.94 114 LYS A CA 1
ATOM 927 C C . LYS A 1 114 ? -9.289 4.729 6.255 1.00 96.94 114 LYS A C 1
ATOM 929 O O . LYS A 1 114 ? -9.320 5.777 6.898 1.00 96.94 114 LYS A O 1
ATOM 934 N N . VAL A 1 115 ? -8.374 3.780 6.471 1.00 97.69 115 VAL A N 1
ATOM 935 C CA . VAL A 1 115 ? -7.330 3.910 7.494 1.00 97.69 115 VAL A CA 1
ATOM 936 C C . VAL A 1 115 ? -6.413 5.089 7.179 1.00 97.69 115 VAL A C 1
ATOM 938 O O . VAL A 1 115 ? -6.204 5.927 8.054 1.00 97.69 115 VAL A O 1
ATOM 941 N N . LEU A 1 116 ? -5.921 5.208 5.942 1.00 98.00 116 LEU A N 1
ATOM 942 C CA . LEU A 1 116 ? -5.053 6.312 5.530 1.00 98.00 116 LEU A CA 1
ATOM 943 C C . LEU A 1 116 ? -5.738 7.666 5.728 1.00 98.00 116 LEU A C 1
ATOM 945 O O . LEU A 1 116 ? -5.177 8.520 6.404 1.00 98.00 116 LEU A O 1
ATOM 949 N N . HIS A 1 117 ? -6.964 7.843 5.230 1.00 98.38 117 HIS A N 1
ATOM 950 C CA . HIS A 1 117 ? -7.742 9.083 5.359 1.00 98.38 117 HIS A CA 1
ATOM 951 C C . HIS A 1 117 ? -7.985 9.485 6.816 1.00 98.38 117 HIS A C 1
ATOM 953 O O . HIS A 1 117 ? -8.090 10.673 7.111 1.00 98.38 117 HIS A O 1
ATOM 959 N N . SER A 1 118 ? -8.046 8.511 7.725 1.00 97.69 118 SER A N 1
ATOM 960 C CA . SER A 1 118 ? -8.255 8.745 9.155 1.00 97.69 118 SER A CA 1
ATOM 961 C C . SER A 1 118 ? -6.978 9.087 9.936 1.00 97.69 118 SER A C 1
ATOM 963 O O . SER A 1 118 ? -7.073 9.453 11.109 1.00 97.69 118 SER A O 1
ATOM 965 N N . ILE A 1 119 ? -5.781 8.995 9.341 1.00 96.00 119 ILE A N 1
ATOM 966 C CA . ILE A 1 119 ? -4.524 9.307 10.041 1.00 96.00 119 ILE A CA 1
ATOM 967 C C . ILE A 1 119 ? -4.556 10.744 10.585 1.00 96.00 119 ILE A C 1
ATOM 969 O O . ILE A 1 119 ? -4.898 11.685 9.871 1.00 96.00 119 ILE A O 1
ATOM 973 N N . ARG A 1 120 ? -4.144 10.910 11.853 1.00 93.31 120 ARG A N 1
ATOM 974 C CA . ARG A 1 120 ? -4.192 12.172 12.628 1.00 93.31 120 ARG A CA 1
ATOM 975 C C . ARG A 1 120 ? -5.610 12.695 12.911 1.00 93.31 120 ARG A C 1
ATOM 977 O O . ARG A 1 120 ? -5.760 13.852 13.291 1.00 93.31 120 ARG A O 1
ATOM 984 N N . THR A 1 121 ? -6.632 11.855 12.775 1.00 96.00 121 THR A N 1
ATOM 985 C CA . THR A 1 121 ? -8.001 12.149 13.227 1.00 96.00 121 THR A CA 1
ATOM 986 C C . THR A 1 121 ? -8.350 11.308 14.455 1.00 96.00 121 THR A C 1
ATOM 988 O O . THR A 1 121 ? -7.701 10.299 14.734 1.00 96.00 121 THR A O 1
ATOM 991 N N . GLU A 1 122 ? -9.403 11.691 15.177 1.00 95.44 122 GLU A N 1
ATOM 992 C CA . GLU A 1 122 ? -9.941 10.913 16.304 1.00 95.44 122 GLU A CA 1
ATOM 993 C C . GLU A 1 122 ? -10.457 9.521 15.893 1.00 95.44 122 GLU A C 1
ATOM 995 O O . GLU A 1 122 ? -10.457 8.594 16.701 1.00 95.44 122 GLU A O 1
ATOM 1000 N N . ASN A 1 123 ? -10.814 9.343 14.616 1.00 95.75 123 ASN A N 1
ATOM 1001 C CA . ASN A 1 123 ? -11.340 8.086 14.081 1.00 95.75 123 ASN A CA 1
ATOM 1002 C C . ASN A 1 123 ? -10.252 7.063 13.729 1.00 95.75 123 ASN A C 1
ATOM 1004 O O . ASN A 1 123 ? -10.581 5.929 13.383 1.00 95.75 123 ASN A O 1
ATOM 1008 N N . PHE A 1 124 ? -8.968 7.432 13.817 1.00 96.94 124 PHE A N 1
ATOM 1009 C CA . PHE A 1 124 ? -7.861 6.580 13.378 1.00 96.94 124 PHE A CA 1
ATOM 1010 C C . PHE A 1 124 ? -7.879 5.191 14.024 1.00 96.94 124 PHE A C 1
ATOM 1012 O O . PHE A 1 124 ? -7.841 4.176 13.330 1.00 96.94 124 PHE A O 1
ATOM 1019 N N . GLU A 1 125 ? -7.984 5.137 15.352 1.00 95.88 125 GLU A N 1
ATOM 1020 C CA . GLU A 1 125 ? -7.974 3.873 16.095 1.00 95.88 125 GLU A CA 1
ATOM 1021 C C . GLU A 1 125 ? -9.205 3.014 15.774 1.00 95.88 125 GLU A C 1
ATOM 1023 O O . GLU A 1 125 ? -9.112 1.788 15.723 1.00 95.88 125 GLU A O 1
ATOM 1028 N N . PHE A 1 126 ? -10.357 3.633 15.504 1.00 96.00 126 PHE A N 1
ATOM 1029 C CA . PHE A 1 126 ? -11.553 2.908 15.084 1.00 96.00 126 PHE A CA 1
ATOM 1030 C C . PHE A 1 126 ? -11.354 2.262 13.706 1.00 96.00 126 PHE A C 1
ATOM 1032 O O . PHE A 1 126 ? -11.520 1.049 13.576 1.00 96.00 126 PHE A O 1
ATOM 1039 N N . CYS A 1 127 ? -10.929 3.038 12.702 1.00 96.31 127 CYS A N 1
ATOM 1040 C CA . CYS A 1 127 ? -10.697 2.535 11.346 1.00 96.31 127 CYS A CA 1
ATOM 1041 C C . CYS A 1 127 ? -9.600 1.460 11.310 1.00 96.31 127 CYS A C 1
ATOM 1043 O O . CYS A 1 127 ? -9.727 0.462 10.602 1.00 96.31 127 CYS A O 1
ATOM 1045 N N . LEU A 1 128 ? -8.536 1.633 12.101 1.00 95.00 128 LEU A N 1
ATOM 1046 C CA . LEU A 1 128 ? -7.466 0.648 12.245 1.00 95.00 128 LEU A CA 1
ATOM 1047 C C . LEU A 1 128 ? -7.992 -0.681 12.812 1.00 95.00 128 LEU A C 1
ATOM 1049 O O . LEU A 1 128 ? -7.686 -1.747 12.277 1.00 95.00 128 LEU A O 1
ATOM 1053 N N . ASN A 1 129 ? -8.799 -0.631 13.873 1.00 93.94 129 ASN A N 1
ATOM 1054 C CA . ASN A 1 129 ? -9.377 -1.832 14.476 1.00 93.94 129 ASN A CA 1
ATOM 1055 C C . ASN A 1 129 ? -10.395 -2.510 13.553 1.00 93.94 129 ASN A C 1
ATOM 1057 O O . ASN A 1 129 ? -10.397 -3.737 13.456 1.00 93.94 129 ASN A O 1
ATOM 1061 N N . GLU A 1 130 ? -11.218 -1.735 12.842 1.00 93.62 130 GLU A N 1
ATOM 1062 C CA . GLU A 1 130 ? -12.131 -2.255 11.820 1.00 93.62 130 GLU A CA 1
ATOM 1063 C C . GLU A 1 130 ? -11.353 -3.019 10.737 1.00 93.62 130 GLU A C 1
ATOM 1065 O O . GLU A 1 130 ? -11.722 -4.141 10.383 1.00 93.62 130 GLU A O 1
ATOM 1070 N N . PHE A 1 131 ? -10.229 -2.464 10.266 1.00 93.06 131 PHE A N 1
ATOM 1071 C CA . PHE A 1 131 ? -9.353 -3.137 9.309 1.00 93.06 131 PHE A CA 1
ATOM 1072 C C . PHE A 1 131 ? -8.827 -4.472 9.859 1.00 93.06 131 PHE A C 1
ATOM 1074 O O . PHE A 1 131 ? -8.958 -5.510 9.207 1.00 93.06 131 PHE A O 1
ATOM 1081 N N . ILE A 1 132 ? -8.265 -4.470 11.074 1.00 89.75 132 ILE A N 1
ATOM 1082 C CA . ILE A 1 132 ? -7.673 -5.667 11.696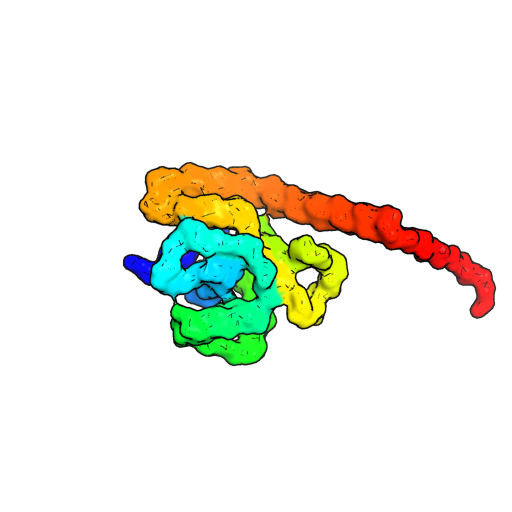 1.00 89.75 132 ILE A CA 1
ATOM 1083 C C . ILE A 1 132 ? -8.730 -6.760 11.910 1.00 89.75 132 ILE A C 1
ATOM 1085 O O . ILE A 1 132 ? -8.476 -7.928 11.616 1.00 89.75 132 ILE A O 1
ATOM 1089 N N . GLN A 1 133 ? -9.928 -6.397 12.376 1.00 87.88 133 GLN A N 1
ATOM 1090 C CA . GLN A 1 133 ? -11.027 -7.345 12.588 1.00 87.88 133 GLN A CA 1
ATOM 1091 C C . GLN A 1 133 ? -11.539 -7.952 11.278 1.00 87.88 133 GLN A C 1
ATOM 1093 O O . GLN A 1 133 ? -11.929 -9.122 11.242 1.00 87.88 133 GLN A O 1
ATOM 1098 N N . ASN A 1 134 ? -11.529 -7.175 10.195 1.00 83.25 134 ASN A N 1
ATOM 1099 C CA . ASN A 1 134 ? -12.032 -7.616 8.901 1.00 83.25 134 ASN A CA 1
ATOM 1100 C C . ASN A 1 134 ? -10.978 -8.314 8.037 1.00 83.25 134 ASN A C 1
ATOM 1102 O O . ASN A 1 134 ? -11.360 -8.987 7.083 1.00 83.25 134 ASN A O 1
ATOM 1106 N N . HIS A 1 135 ? -9.690 -8.239 8.382 1.00 76.12 135 HIS A N 1
ATOM 1107 C CA . HIS A 1 135 ? -8.560 -8.758 7.601 1.00 76.12 135 HIS A CA 1
ATOM 1108 C C . HIS A 1 135 ? -8.809 -10.132 6.946 1.00 76.12 135 HIS A C 1
ATOM 1110 O O . HIS A 1 135 ? -8.622 -10.289 5.741 1.00 76.12 135 HIS A O 1
ATOM 1116 N N . GLY A 1 136 ? -9.270 -11.133 7.708 1.00 65.81 136 GLY A N 1
ATOM 1117 C CA . GLY A 1 136 ? -9.557 -12.474 7.169 1.00 65.81 136 GLY A CA 1
ATOM 1118 C C . GLY A 1 136 ? -10.679 -12.490 6.122 1.00 65.81 136 GLY A C 1
ATOM 1119 O O . GLY A 1 136 ? -10.551 -13.126 5.079 1.00 65.81 136 GLY A O 1
ATOM 1120 N N . LYS A 1 137 ? -11.747 -11.717 6.350 1.00 69.31 137 LYS A N 1
ATOM 1121 C CA . LYS A 1 137 ? -12.874 -11.574 5.414 1.00 69.31 137 LYS A CA 1
ATOM 1122 C C . LYS A 1 137 ? -12.499 -10.759 4.179 1.00 69.31 137 LYS A C 1
ATOM 1124 O O . LYS A 1 137 ? -13.061 -10.990 3.110 1.00 69.31 137 LYS A O 1
ATOM 1129 N N . LEU A 1 138 ? -11.579 -9.802 4.310 1.00 69.25 138 LEU A N 1
ATOM 1130 C CA . LEU A 1 138 ? -11.127 -8.957 3.206 1.00 6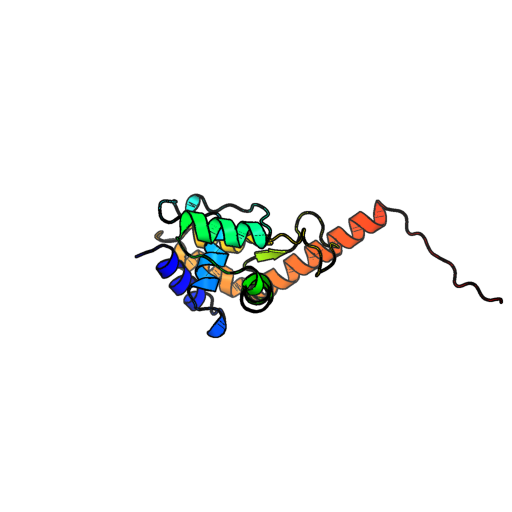9.25 138 LEU A CA 1
ATOM 1131 C C . LEU A 1 138 ? -10.433 -9.791 2.134 1.00 69.25 138 LEU A C 1
ATOM 1133 O O . LEU A 1 138 ? -10.828 -9.725 0.972 1.00 69.25 138 LEU A O 1
ATOM 1137 N N . VAL A 1 139 ? -9.474 -10.632 2.529 1.00 67.25 139 VAL A N 1
ATOM 1138 C CA . VAL A 1 139 ? -8.768 -11.533 1.604 1.00 67.25 139 VAL A CA 1
ATOM 1139 C C . VAL A 1 139 ? -9.764 -12.427 0.860 1.00 67.25 139 VAL A C 1
ATOM 1141 O O . VAL A 1 139 ? -9.760 -12.464 -0.370 1.00 67.25 139 VAL A O 1
ATOM 1144 N N . GLU A 1 140 ? -10.702 -13.049 1.581 1.00 68.56 140 GLU A N 1
ATOM 1145 C CA . GLU A 1 140 ? -11.756 -13.870 0.973 1.00 68.56 140 GLU A CA 1
ATOM 1146 C C . GLU A 1 140 ? -12.661 -13.072 0.024 1.00 68.56 140 GLU A C 1
ATOM 1148 O O . GLU A 1 140 ? -13.009 -13.552 -1.054 1.00 68.56 140 GLU A O 1
ATOM 1153 N N . THR A 1 141 ? -13.037 -11.846 0.390 1.00 71.44 141 THR A N 1
ATOM 1154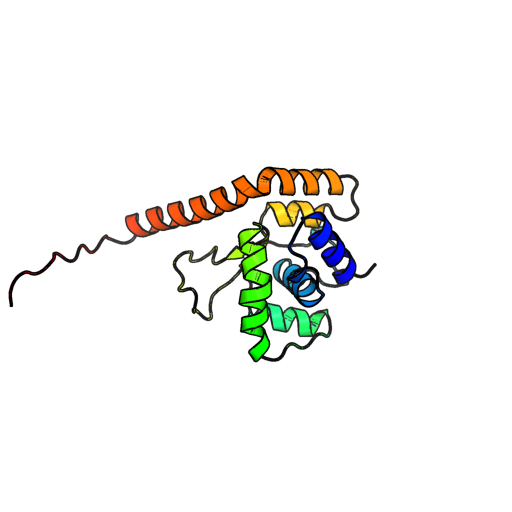 C CA . THR A 1 141 ? -13.903 -10.982 -0.425 1.00 71.44 141 THR A CA 1
ATOM 1155 C C . THR A 1 141 ? -13.210 -10.576 -1.721 1.00 71.44 141 THR A C 1
ATOM 1157 O O . THR A 1 141 ? -13.823 -10.633 -2.791 1.00 71.44 141 THR A O 1
ATOM 1160 N N . TYR A 1 142 ? -11.933 -10.195 -1.658 1.00 67.88 142 TYR A N 1
ATOM 1161 C CA . TYR A 1 142 ? -11.156 -9.841 -2.842 1.00 67.88 142 TYR A CA 1
ATOM 1162 C C . TYR A 1 142 ? -10.916 -11.064 -3.741 1.00 67.88 142 TYR A C 1
ATOM 1164 O O . TYR A 1 142 ? -11.076 -10.961 -4.960 1.00 67.88 142 TYR A O 1
ATOM 1172 N N . ASP A 1 143 ? -10.676 -12.245 -3.166 1.00 68.56 143 ASP A N 1
ATOM 1173 C CA . ASP A 1 143 ? -10.587 -13.500 -3.921 1.00 68.56 143 ASP A CA 1
ATOM 1174 C C . ASP A 1 143 ? -11.926 -13.901 -4.560 1.00 68.56 143 ASP A C 1
ATOM 1176 O O . ASP A 1 143 ? -11.971 -14.371 -5.700 1.00 68.56 143 ASP A O 1
ATOM 1180 N N . GLN A 1 144 ? -13.051 -13.675 -3.881 1.00 68.12 144 GLN A N 1
ATOM 1181 C CA . GLN A 1 144 ? -14.381 -13.892 -4.453 1.00 68.12 144 GLN A CA 1
ATOM 1182 C C . GLN A 1 144 ? -14.695 -12.898 -5.575 1.00 68.12 144 GLN A C 1
ATOM 1184 O O . GLN A 1 144 ? -15.259 -13.302 -6.592 1.00 68.12 144 GLN A O 1
ATOM 1189 N N . ARG A 1 145 ? -14.330 -11.614 -5.433 1.00 67.75 145 ARG A N 1
ATOM 1190 C CA . ARG A 1 145 ? -14.474 -10.609 -6.503 1.00 67.75 145 ARG A CA 1
ATOM 1191 C C . ARG A 1 145 ? -13.693 -11.028 -7.750 1.00 67.75 145 ARG A C 1
ATOM 1193 O O . ARG A 1 145 ? -14.231 -10.914 -8.851 1.00 67.75 145 ARG A O 1
ATOM 1200 N N . ARG A 1 146 ? -12.488 -11.589 -7.576 1.00 65.12 146 ARG A N 1
ATOM 1201 C CA . ARG A 1 146 ? -11.695 -12.188 -8.664 1.00 65.12 146 ARG A CA 1
ATOM 1202 C C . ARG A 1 146 ? -12.433 -13.350 -9.326 1.00 65.12 146 ARG A C 1
ATOM 1204 O O . ARG A 1 146 ? -12.673 -13.294 -10.527 1.00 65.12 146 ARG A O 1
ATOM 1211 N N . LYS A 1 147 ? -12.892 -14.341 -8.553 1.00 61.25 147 LYS A N 1
ATOM 1212 C CA . LYS A 1 147 ? -13.654 -15.495 -9.076 1.00 61.25 147 LYS A CA 1
ATOM 1213 C C . LYS A 1 147 ? -14.954 -15.090 -9.782 1.00 61.25 147 LYS A C 1
ATOM 1215 O O . LYS A 1 147 ? -15.317 -15.675 -10.797 1.00 61.25 147 LYS A O 1
ATOM 1220 N N . LYS A 1 148 ? -15.671 -14.082 -9.277 1.00 59.66 148 LYS A N 1
ATOM 1221 C CA . LYS A 1 148 ? -16.883 -13.558 -9.930 1.00 59.66 148 LYS A CA 1
ATOM 1222 C C . LYS A 1 148 ? -16.555 -12.892 -11.265 1.00 59.66 148 LYS A C 1
ATOM 1224 O O . LYS A 1 148 ? -17.203 -13.216 -12.252 1.00 59.66 148 LYS A O 1
ATOM 1229 N N . HIS A 1 149 ? -15.518 -12.052 -11.323 1.00 57.94 149 HIS A N 1
ATOM 1230 C CA . HIS A 1 149 ? -15.020 -11.518 -12.596 1.00 57.94 149 HIS A CA 1
ATOM 1231 C C . HIS A 1 149 ? -14.594 -12.637 -13.562 1.00 57.94 149 HIS A C 1
ATOM 1233 O O . HIS A 1 149 ? -14.843 -12.538 -14.760 1.00 57.94 149 HIS A O 1
ATOM 1239 N N . GLU A 1 150 ? -14.002 -13.733 -13.069 1.00 54.75 150 GLU A N 1
ATOM 1240 C CA . GLU A 1 150 ? -13.669 -14.890 -13.910 1.00 54.75 150 GLU A CA 1
ATOM 1241 C C . GLU A 1 150 ? -14.900 -15.533 -14.553 1.00 54.75 150 GLU A C 1
ATOM 1243 O O . GLU A 1 150 ? -14.826 -15.891 -15.733 1.00 54.75 150 GLU A O 1
ATOM 1248 N N . LEU A 1 151 ? -15.990 -15.682 -13.790 1.00 53.34 151 LEU A N 1
ATOM 1249 C CA . LEU A 1 151 ? -17.264 -16.220 -14.265 1.00 53.34 151 LEU A CA 1
ATOM 1250 C C . LEU A 1 151 ? -17.917 -15.276 -15.277 1.00 53.34 151 LEU A C 1
ATOM 1252 O O . LEU A 1 151 ? -18.259 -15.735 -16.361 1.00 53.34 151 LEU A O 1
ATOM 1256 N N . THR A 1 152 ? -18.013 -13.975 -14.985 1.00 47.69 152 THR A N 1
ATOM 1257 C CA . THR A 1 152 ? -18.592 -12.983 -15.909 1.00 47.69 152 THR A CA 1
ATOM 1258 C C . THR A 1 152 ? -17.855 -12.969 -17.249 1.00 47.69 152 THR A C 1
ATOM 1260 O O . THR A 1 152 ? -18.483 -13.112 -18.292 1.00 47.69 152 THR A O 1
ATOM 1263 N N . ILE A 1 153 ? -16.517 -12.939 -17.238 1.00 53.16 153 ILE A N 1
ATOM 1264 C CA . ILE A 1 153 ? -15.715 -12.960 -18.474 1.00 53.16 153 ILE A CA 1
ATOM 1265 C C . ILE A 1 153 ? -15.862 -14.296 -19.229 1.00 53.16 153 ILE A C 1
ATOM 1267 O O . ILE A 1 153 ? -15.810 -14.309 -20.452 1.00 53.16 153 ILE A O 1
ATOM 1271 N N . ARG A 1 154 ? -16.034 -15.436 -18.538 1.00 53.53 154 ARG A N 1
ATOM 1272 C CA . ARG A 1 154 ? -16.301 -16.736 -19.198 1.00 53.53 154 ARG A CA 1
ATOM 1273 C C . ARG A 1 154 ? -17.701 -16.822 -19.812 1.00 53.53 154 ARG A C 1
ATOM 1275 O O . ARG A 1 154 ? -17.903 -17.629 -20.708 1.00 53.53 154 ARG A O 1
ATOM 1282 N N . VAL A 1 155 ? -18.663 -16.058 -19.300 1.00 56.34 155 VAL A N 1
ATOM 1283 C CA . VAL A 1 155 ? -20.031 -16.013 -19.838 1.00 56.34 155 VAL A CA 1
ATOM 1284 C C . VAL A 1 155 ? -20.115 -15.049 -21.026 1.00 56.34 155 VAL A C 1
ATOM 1286 O O . VAL A 1 155 ? -20.846 -15.326 -21.969 1.00 56.34 155 VAL A O 1
ATOM 1289 N N . GLU A 1 156 ? -19.329 -13.967 -21.026 1.00 50.56 156 GLU A N 1
ATOM 1290 C CA . GLU A 1 156 ? -19.256 -13.005 -22.141 1.00 50.56 156 GLU A CA 1
ATOM 1291 C C . GLU A 1 156 ? -18.264 -13.392 -23.252 1.00 50.56 156 GLU A C 1
ATOM 1293 O O . GLU A 1 156 ? -18.347 -12.870 -24.361 1.00 50.56 156 GLU A O 1
ATOM 1298 N N . GLY A 1 157 ? -17.333 -14.310 -22.985 1.00 50.44 157 GLY A N 1
ATOM 1299 C CA . GLY A 1 157 ? -16.418 -14.869 -23.977 1.00 50.44 157 GLY A CA 1
ATOM 1300 C C . GLY A 1 157 ? -16.632 -16.370 -24.088 1.00 50.44 157 GLY A C 1
ATOM 1301 O O . GLY A 1 157 ? -16.184 -17.099 -23.207 1.00 50.44 157 GLY A O 1
ATOM 1302 N N . GLU A 1 158 ? -17.327 -16.801 -25.145 1.00 45.88 158 GLU A N 1
ATOM 1303 C CA . GLU A 1 158 ? -17.635 -18.197 -25.483 1.00 45.88 158 GLU A CA 1
ATOM 1304 C C . GLU A 1 158 ? -16.647 -19.231 -24.919 1.00 45.88 158 GLU A C 1
ATOM 1306 O O . GLU A 1 158 ? -15.431 -19.180 -25.127 1.00 45.88 158 GLU A O 1
ATOM 1311 N N . VAL A 1 159 ? -17.209 -20.249 -24.265 1.00 46.81 159 VAL A N 1
ATOM 1312 C CA . VAL A 1 159 ? -16.489 -21.463 -23.890 1.00 46.81 159 VAL A CA 1
ATOM 1313 C C . VAL A 1 159 ? -16.192 -22.257 -25.163 1.00 46.81 159 VAL A C 1
ATOM 1315 O O . VAL A 1 159 ? -17.001 -23.071 -25.607 1.00 46.81 159 VAL A O 1
ATOM 1318 N N . LEU A 1 160 ? -15.009 -22.057 -25.745 1.00 36.09 160 LEU A N 1
ATOM 1319 C CA . LEU A 1 160 ? -14.462 -22.998 -26.719 1.00 36.09 160 LEU A CA 1
ATOM 1320 C C . LEU A 1 160 ? -14.064 -24.287 -25.990 1.00 36.09 160 LEU A C 1
ATOM 1322 O O . LEU A 1 160 ? -12.951 -24.442 -25.486 1.00 36.09 160 LEU A O 1
ATOM 1326 N N . ASN A 1 161 ? -15.014 -25.218 -25.927 1.00 34.59 161 ASN A N 1
ATOM 1327 C CA . ASN A 1 161 ? -14.771 -26.606 -25.563 1.00 34.59 161 ASN A CA 1
ATOM 1328 C C . ASN A 1 161 ? -14.004 -27.288 -26.700 1.00 34.59 161 ASN A C 1
ATOM 1330 O O . ASN A 1 161 ? -14.590 -27.692 -27.705 1.00 34.59 161 ASN A O 1
ATOM 1334 N N . PHE A 1 162 ? -12.697 -27.474 -26.533 1.00 38.41 162 PHE A N 1
ATOM 1335 C CA . PHE A 1 162 ? -11.981 -28.450 -27.347 1.00 38.41 162 PHE A CA 1
ATOM 1336 C C . PHE A 1 162 ? -12.356 -29.852 -26.865 1.00 3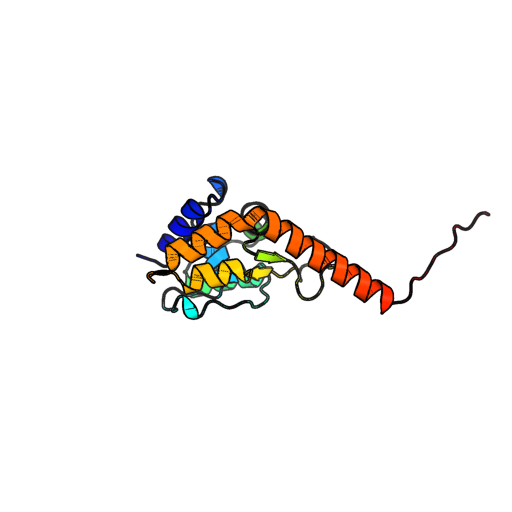8.41 162 PHE A C 1
ATOM 1338 O O . PHE A 1 162 ? -12.070 -30.239 -25.732 1.00 38.41 162 PHE A O 1
ATOM 1345 N N . SER A 1 163 ? -13.035 -30.602 -27.734 1.00 34.31 163 SER A N 1
ATOM 1346 C CA . SER A 1 163 ? -13.306 -32.021 -27.507 1.00 34.31 163 SER A CA 1
ATOM 1347 C C . SER A 1 163 ? -11.987 -32.804 -27.495 1.00 34.31 163 SER A C 1
ATOM 1349 O O . SER A 1 163 ? -11.115 -32.527 -28.323 1.00 34.31 163 SER A O 1
ATOM 1351 N N . PRO A 1 164 ? -11.817 -33.790 -26.597 1.00 44.09 164 PRO A N 1
ATOM 1352 C CA . PRO A 1 164 ? -10.626 -34.624 -26.574 1.00 44.09 164 PRO A CA 1
ATOM 1353 C C . PRO A 1 164 ? -10.643 -35.543 -27.801 1.00 44.09 164 PRO A C 1
ATOM 1355 O O . PRO A 1 164 ? -11.395 -36.516 -27.859 1.00 44.09 164 PRO A O 1
ATOM 1358 N N . GLY A 1 165 ? -9.832 -35.215 -28.806 1.00 32.44 165 GLY A N 1
ATOM 1359 C CA . GLY A 1 165 ? -9.641 -36.059 -29.979 1.00 32.44 165 GLY A CA 1
ATOM 1360 C C . GLY A 1 165 ? -8.935 -37.359 -29.598 1.00 32.44 165 GLY A C 1
ATOM 1361 O O . GLY A 1 165 ? -7.751 -37.359 -29.273 1.00 32.44 165 GLY A O 1
ATOM 1362 N N . LYS A 1 166 ? -9.674 -38.470 -29.643 1.00 40.78 166 LYS A N 1
ATOM 1363 C CA . LYS A 1 166 ? -9.115 -39.800 -29.898 1.00 40.78 166 LYS A CA 1
ATOM 1364 C C . LYS A 1 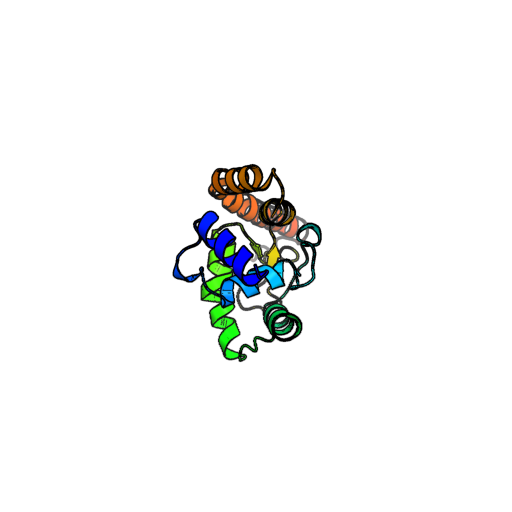166 ? -8.846 -39.930 -31.405 1.00 40.78 166 LYS A C 1
ATOM 1366 O O . LYS A 1 166 ? -9.713 -39.546 -32.187 1.00 40.78 166 LYS A O 1
ATOM 1371 N N . HIS A 1 167 ? -7.725 -40.583 -31.739 1.00 40.00 167 HIS A N 1
ATOM 1372 C CA . HIS A 1 167 ? -7.204 -40.951 -33.076 1.00 40.00 167 HIS A CA 1
ATOM 1373 C C . HIS A 1 167 ? -6.534 -39.773 -33.825 1.00 40.00 167 HIS A C 1
ATOM 1375 O O . HIS A 1 167 ? -7.183 -38.757 -34.036 1.00 40.00 167 HIS A O 1
ATOM 1381 N N . ASN A 1 168 ? -5.258 -39.790 -34.242 1.00 37.03 168 ASN A N 1
ATOM 1382 C CA . ASN A 1 168 ? -4.221 -40.829 -34.389 1.00 37.03 168 ASN A CA 1
ATOM 1383 C C . ASN A 1 168 ? -2.843 -40.292 -33.978 1.00 37.03 168 ASN A C 1
ATOM 1385 O O . ASN A 1 168 ? -2.592 -39.097 -34.248 1.00 37.03 168 ASN A O 1
#

Radius of gyration: 18.33 Å; chains: 1; bounding box: 38×58×51 Å

Foldseek 3Di:
DFQLVLLLVLCVLLVQDPLCSDSLQSLLLCQQQVHARPDQLLSRDFDKDFLVSSQVSCCVRVVDHDDPVCSVVCVPRHVVSCLLQLQKAWCPPHLPPDPPDSRIIITGHPLNSQLSNCPPHPCNVVSSVVSSVCRVVSSVVSVVVSVVVVVVVPVVDDDPDDDPDDDD